Protein AF-A0A7S3LY58-F1 (afdb_monomer_lite)

Structure (mmCIF, N/CA/C/O backbone):
data_AF-A0A7S3LY58-F1
#
_entry.id   AF-A0A7S3LY58-F1
#
loop_
_atom_site.group_PDB
_atom_site.id
_atom_site.type_symbol
_atom_site.label_atom_id
_atom_site.label_alt_id
_atom_site.label_comp_id
_atom_site.label_asym_id
_atom_site.label_entity_id
_atom_site.label_seq_id
_atom_site.pdbx_PDB_ins_code
_atom_site.Cartn_x
_atom_site.Cartn_y
_atom_site.Cartn_z
_atom_site.occupancy
_atom_site.B_iso_or_equiv
_atom_site.auth_seq_id
_atom_site.auth_comp_id
_atom_site.auth_asym_id
_atom_site.auth_atom_id
_atom_site.pdbx_PDB_model_num
ATOM 1 N N . PRO A 1 1 ? 9.906 -32.099 -10.979 1.00 69.19 1 PRO A N 1
ATOM 2 C CA . PRO A 1 1 ? 10.488 -30.784 -10.601 1.00 69.19 1 PRO A CA 1
ATOM 3 C C . PRO A 1 1 ? 9.883 -30.275 -9.282 1.00 69.19 1 PRO A C 1
ATOM 5 O O . PRO A 1 1 ? 8.665 -30.295 -9.144 1.00 69.19 1 PRO A O 1
ATOM 8 N N . LYS A 1 2 ? 10.705 -29.855 -8.309 1.00 74.00 2 LYS A N 1
ATOM 9 C CA . LYS A 1 2 ? 10.199 -29.173 -7.105 1.00 74.00 2 LYS A CA 1
ATOM 10 C C . LYS A 1 2 ? 9.883 -27.724 -7.472 1.00 74.00 2 LYS A C 1
ATOM 12 O O . LYS A 1 2 ? 10.792 -26.976 -7.818 1.00 74.00 2 LYS A O 1
ATOM 17 N N . ILE A 1 3 ? 8.608 -27.350 -7.430 1.00 81.50 3 ILE A N 1
ATOM 18 C CA . ILE A 1 3 ? 8.184 -25.960 -7.617 1.00 81.50 3 ILE A CA 1
ATOM 19 C C . ILE A 1 3 ? 8.484 -25.214 -6.313 1.00 81.50 3 ILE A C 1
ATOM 21 O O . ILE A 1 3 ? 7.956 -25.577 -5.264 1.00 81.50 3 ILE A O 1
ATOM 25 N N . ASN A 1 4 ? 9.346 -24.197 -6.375 1.00 81.44 4 ASN A N 1
ATOM 26 C CA . ASN A 1 4 ? 9.591 -23.276 -5.269 1.00 81.44 4 ASN A CA 1
ATOM 27 C C . ASN A 1 4 ? 8.908 -21.941 -5.578 1.00 81.44 4 ASN A C 1
ATOM 29 O O . ASN A 1 4 ? 9.343 -21.210 -6.466 1.00 81.44 4 ASN A O 1
ATOM 33 N N . VAL A 1 5 ? 7.829 -21.654 -4.854 1.00 84.44 5 VAL A N 1
ATOM 34 C CA . VAL A 1 5 ? 7.039 -20.422 -4.998 1.00 84.44 5 VAL A CA 1
ATOM 35 C C . VAL A 1 5 ? 7.498 -19.305 -4.058 1.00 84.44 5 VAL A C 1
ATOM 37 O O . VAL A 1 5 ? 6.954 -18.207 -4.104 1.00 84.44 5 VAL A O 1
ATOM 40 N N . TRP A 1 6 ? 8.477 -19.569 -3.187 1.00 87.44 6 TRP A N 1
ATOM 41 C CA . TRP A 1 6 ? 8.836 -18.640 -2.124 1.00 87.44 6 TRP A CA 1
ATOM 42 C C . TRP A 1 6 ? 9.643 -17.455 -2.662 1.00 87.44 6 TRP A C 1
ATOM 44 O O . TRP A 1 6 ? 10.626 -17.618 -3.391 1.00 87.44 6 TRP A O 1
ATOM 54 N N . ARG A 1 7 ? 9.232 -16.247 -2.278 1.00 91.19 7 ARG A N 1
ATOM 55 C CA . ARG A 1 7 ? 9.921 -14.989 -2.572 1.00 91.19 7 ARG A CA 1
ATOM 56 C C . ARG A 1 7 ? 10.119 -14.237 -1.266 1.00 91.19 7 ARG A C 1
ATOM 58 O O . ARG A 1 7 ? 9.207 -14.163 -0.453 1.00 91.19 7 ARG A O 1
ATOM 65 N N . TYR A 1 8 ? 11.327 -13.723 -1.064 1.00 93.25 8 TYR A N 1
ATOM 66 C CA . TYR A 1 8 ? 11.678 -13.014 0.160 1.00 93.25 8 TYR A CA 1
ATOM 67 C C . TYR A 1 8 ? 11.043 -11.626 0.192 1.00 93.25 8 TYR A C 1
ATOM 69 O O . TYR A 1 8 ? 11.216 -10.842 -0.737 1.00 93.25 8 TYR A O 1
ATOM 77 N N . THR A 1 9 ? 10.343 -11.334 1.285 1.00 94.94 9 THR A N 1
ATOM 78 C CA . THR A 1 9 ? 9.672 -10.059 1.558 1.00 94.94 9 THR A CA 1
ATOM 79 C C . THR A 1 9 ? 9.851 -9.696 3.029 1.00 94.94 9 THR A C 1
ATOM 81 O O . THR A 1 9 ? 9.833 -10.583 3.882 1.00 94.94 9 THR A O 1
ATOM 84 N N . THR A 1 10 ? 9.975 -8.406 3.341 1.00 96.69 10 THR A N 1
ATOM 85 C CA . THR A 1 10 ? 10.171 -7.914 4.722 1.00 96.69 10 THR A CA 1
ATOM 86 C C . THR A 1 10 ? 9.115 -6.920 5.192 1.00 96.69 10 THR A C 1
ATOM 88 O O . THR A 1 10 ? 9.074 -6.605 6.377 1.00 96.69 10 THR A O 1
ATOM 91 N N . HIS A 1 11 ? 8.271 -6.411 4.292 1.00 96.25 11 HIS A N 1
ATOM 92 C CA . HIS A 1 11 ? 7.302 -5.360 4.594 1.00 96.25 11 HIS A CA 1
ATOM 93 C C . HIS A 1 11 ? 5.975 -5.635 3.892 1.00 96.25 11 HIS A C 1
ATOM 95 O O . HIS A 1 11 ? 5.963 -6.108 2.757 1.00 96.25 11 HIS A O 1
ATOM 101 N N . SER A 1 12 ? 4.865 -5.343 4.569 1.00 96.38 12 SER A N 1
ATOM 102 C CA . SER A 1 12 ? 3.509 -5.481 4.026 1.00 96.38 12 SER A CA 1
ATOM 103 C C . SER A 1 12 ? 2.900 -4.105 3.798 1.00 96.38 12 SER A C 1
ATOM 105 O O . SER A 1 12 ? 2.950 -3.244 4.674 1.00 96.38 12 SER A O 1
ATOM 107 N N . ILE A 1 13 ? 2.309 -3.910 2.622 1.00 96.75 13 ILE A N 1
ATOM 108 C CA . ILE A 1 13 ? 1.653 -2.667 2.205 1.00 96.75 13 ILE A CA 1
ATOM 109 C C . ILE A 1 13 ? 0.312 -2.987 1.545 1.00 96.75 13 ILE A C 1
ATOM 111 O O . ILE A 1 13 ? 0.077 -4.119 1.126 1.00 96.75 13 ILE A O 1
ATOM 115 N N . LEU A 1 14 ? -0.568 -1.992 1.443 1.00 97.44 14 LEU A N 1
ATOM 116 C CA . LEU A 1 14 ? -1.892 -2.171 0.852 1.00 97.44 14 LEU A CA 1
ATOM 117 C C . LEU A 1 14 ? -1.901 -1.676 -0.596 1.00 97.44 14 LEU A C 1
ATOM 119 O O . LEU A 1 14 ? -1.690 -0.491 -0.840 1.00 97.44 14 LEU A O 1
ATOM 123 N N . ALA A 1 15 ? -2.196 -2.551 -1.555 1.00 96.88 15 ALA A N 1
ATOM 124 C CA . ALA A 1 15 ? -2.527 -2.122 -2.911 1.00 96.88 15 ALA A CA 1
ATOM 125 C C . ALA A 1 15 ? -3.936 -1.504 -2.924 1.00 96.88 15 ALA A C 1
ATOM 127 O O . ALA A 1 15 ? -4.885 -2.119 -2.443 1.00 96.88 15 ALA A O 1
ATOM 128 N N . VAL A 1 16 ? -4.073 -0.286 -3.456 1.00 97.31 16 VAL A N 1
ATOM 129 C CA . VAL A 1 16 ? -5.347 0.467 -3.477 1.00 97.31 16 VAL A CA 1
ATOM 130 C C . VAL A 1 16 ? -5.809 0.850 -4.884 1.00 97.31 16 VAL A C 1
ATOM 132 O O . VAL A 1 16 ? -6.904 1.377 -5.053 1.00 97.31 16 VAL A O 1
ATOM 135 N N . GLY A 1 17 ? -4.990 0.601 -5.904 1.00 97.81 17 GLY A N 1
ATOM 136 C CA . GLY A 1 17 ? -5.331 0.902 -7.289 1.00 97.81 17 GLY A CA 1
ATOM 137 C C . GLY A 1 17 ? -4.200 0.568 -8.250 1.00 97.81 17 GLY A C 1
ATOM 138 O O . GLY A 1 17 ? -3.143 0.080 -7.850 1.00 97.81 17 GLY A O 1
ATOM 139 N N . TYR A 1 18 ? -4.416 0.845 -9.529 1.00 97.75 18 TYR A N 1
ATOM 140 C CA . TYR A 1 18 ? -3.429 0.671 -10.588 1.00 97.75 18 TYR A CA 1
ATOM 141 C C . TYR A 1 18 ? -3.674 1.676 -11.709 1.00 97.75 18 TYR A C 1
ATOM 143 O O . TYR A 1 18 ? -4.752 2.258 -11.816 1.00 97.75 18 TYR A O 1
ATOM 151 N N . GLY A 1 19 ? -2.667 1.872 -12.551 1.00 96.50 19 GLY A N 1
ATOM 152 C CA . GLY A 1 19 ? -2.769 2.730 -13.722 1.00 96.50 19 GLY A CA 1
ATOM 153 C C . GLY A 1 19 ? -1.638 2.488 -14.707 1.00 96.50 19 GLY A C 1
ATOM 154 O O . GLY A 1 19 ? -0.871 1.521 -14.579 1.00 96.50 19 GLY A O 1
ATOM 155 N N . GLU A 1 20 ? -1.582 3.360 -15.706 1.00 95.94 20 GLU A N 1
ATOM 156 C CA . GLU A 1 20 ? -0.566 3.395 -16.754 1.00 95.94 20 GLU A CA 1
ATOM 157 C C . GLU A 1 20 ? -0.210 4.861 -17.007 1.00 95.94 20 GLU A C 1
ATOM 159 O O . GLU A 1 20 ? -1.098 5.712 -17.075 1.00 95.94 20 GLU A O 1
ATOM 164 N N . GLU A 1 21 ? 1.082 5.170 -17.083 1.00 90.94 21 GLU A N 1
ATOM 165 C CA . GLU A 1 21 ? 1.534 6.500 -17.476 1.00 90.94 21 GLU A CA 1
ATOM 166 C C . GLU A 1 21 ? 1.432 6.655 -19.001 1.00 90.94 21 GLU A C 1
ATOM 168 O O . GLU A 1 21 ? 1.627 5.679 -19.732 1.00 90.94 21 GLU A O 1
ATOM 173 N N . PRO A 1 22 ? 1.220 7.883 -19.506 1.00 86.25 22 PRO A N 1
ATOM 174 C CA . PRO A 1 22 ? 1.274 8.162 -20.942 1.00 86.25 22 PRO A CA 1
ATOM 175 C C . PRO A 1 22 ? 2.659 7.897 -21.552 1.00 86.25 22 PRO A C 1
ATOM 177 O O . PRO A 1 22 ? 2.784 7.653 -22.751 1.00 86.25 22 PRO A O 1
ATOM 180 N N . THR A 1 23 ? 3.709 7.981 -20.732 1.00 86.31 23 THR A N 1
ATOM 181 C CA . THR A 1 23 ? 5.089 7.723 -21.141 1.00 86.31 23 THR A CA 1
ATOM 182 C C . THR A 1 23 ? 5.291 6.236 -21.421 1.00 86.31 23 THR A C 1
ATOM 184 O O . THR A 1 23 ? 4.839 5.380 -20.661 1.00 86.31 23 THR A O 1
ATOM 187 N N . LEU A 1 24 ? 6.024 5.930 -22.491 1.00 82.31 24 LEU A N 1
ATOM 188 C CA . LEU A 1 24 ? 6.363 4.563 -22.871 1.00 82.31 24 LEU A CA 1
ATOM 189 C C . LEU A 1 24 ? 7.709 4.145 -22.265 1.00 82.31 24 LEU A C 1
ATOM 191 O O . LEU A 1 24 ? 8.654 4.932 -22.181 1.00 82.31 24 LEU A O 1
ATOM 195 N N . HIS A 1 25 ? 7.815 2.879 -21.875 1.00 77.50 25 HIS A N 1
ATOM 196 C CA . HIS A 1 25 ? 9.093 2.220 -21.653 1.00 77.50 25 HIS A CA 1
ATOM 197 C C . HIS A 1 25 ? 9.923 2.216 -22.953 1.00 77.50 25 HIS A C 1
ATOM 199 O O . HIS A 1 25 ? 9.355 2.310 -24.042 1.00 77.50 25 HIS A O 1
ATOM 205 N N . PRO A 1 26 ? 11.254 2.013 -22.882 1.00 78.19 26 PRO A N 1
ATOM 206 C CA . PRO A 1 26 ? 12.118 1.955 -24.069 1.00 78.19 26 PRO A CA 1
ATOM 207 C C . PRO A 1 26 ? 11.674 0.964 -25.164 1.00 78.19 26 PRO A C 1
ATOM 209 O O . PRO A 1 26 ? 12.083 1.104 -26.309 1.00 78.19 26 PRO A O 1
ATOM 212 N N . GLY A 1 27 ? 10.837 -0.024 -24.825 1.00 79.81 27 GLY A N 1
ATOM 213 C CA . GLY A 1 27 ? 10.246 -0.988 -25.759 1.00 79.81 27 GLY A CA 1
ATOM 214 C C . GLY A 1 27 ? 8.913 -0.573 -26.396 1.00 79.81 27 GLY A C 1
ATOM 215 O O . GLY A 1 27 ? 8.299 -1.405 -27.047 1.00 79.81 27 GLY A O 1
ATOM 216 N N . GLY A 1 28 ? 8.442 0.663 -26.197 1.00 84.06 28 GLY A N 1
ATOM 217 C CA . GLY A 1 28 ? 7.189 1.165 -26.782 1.00 84.06 28 GLY A CA 1
ATOM 218 C C . GLY A 1 28 ? 5.913 0.813 -26.006 1.00 84.06 28 GLY A C 1
ATOM 219 O O . GLY A 1 28 ? 4.824 1.160 -26.446 1.00 84.06 28 GLY A O 1
ATOM 220 N N . GLU A 1 29 ? 6.035 0.165 -24.847 1.00 84.56 29 GLU A N 1
ATOM 221 C CA . GLU A 1 29 ? 4.900 -0.231 -24.002 1.00 84.56 29 GLU A CA 1
ATOM 222 C C . GLU A 1 29 ? 4.600 0.814 -22.914 1.00 84.56 29 GLU A C 1
ATOM 224 O O . GLU A 1 29 ? 5.549 1.372 -22.355 1.00 84.56 29 GLU A O 1
ATOM 229 N N . PRO A 1 30 ? 3.328 1.055 -22.540 1.00 88.88 30 PRO A N 1
ATOM 230 C CA . PRO A 1 30 ? 2.976 1.965 -21.449 1.00 88.88 30 PRO A CA 1
ATOM 231 C C . PRO A 1 30 ? 3.644 1.592 -20.122 1.00 88.88 30 PRO A C 1
ATOM 233 O O . PRO A 1 30 ? 3.750 0.412 -19.767 1.00 88.88 30 PRO A O 1
ATOM 236 N N . VAL A 1 31 ? 4.069 2.595 -19.350 1.00 92.00 31 VAL A N 1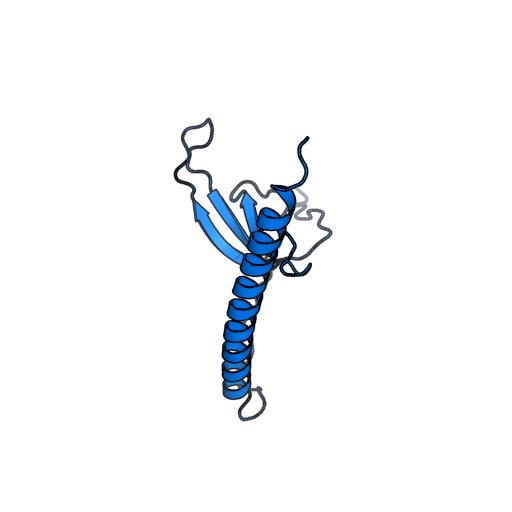
ATOM 237 C CA . VAL A 1 31 ? 4.628 2.366 -18.010 1.00 92.00 31 VAL A CA 1
ATOM 238 C C . VAL A 1 31 ? 3.496 2.072 -17.028 1.00 92.00 31 VAL A C 1
ATOM 240 O O . VAL A 1 31 ? 2.762 2.962 -16.606 1.00 92.00 31 VAL A O 1
ATOM 243 N N . LYS A 1 32 ? 3.354 0.804 -16.641 1.00 95.62 32 LYS A N 1
ATOM 244 C CA . LYS A 1 32 ? 2.296 0.326 -15.742 1.00 95.62 32 LYS A CA 1
ATOM 245 C C . LYS A 1 32 ? 2.704 0.448 -14.276 1.00 95.62 32 LYS A C 1
ATOM 247 O O . LYS A 1 32 ? 3.830 0.101 -13.911 1.00 95.62 32 LYS A O 1
ATOM 252 N N . TYR A 1 33 ? 1.766 0.843 -13.415 1.00 96.94 33 TYR A N 1
ATOM 253 C CA . TYR A 1 33 ? 2.005 0.938 -11.973 1.00 96.94 33 TYR A CA 1
ATOM 254 C C . TYR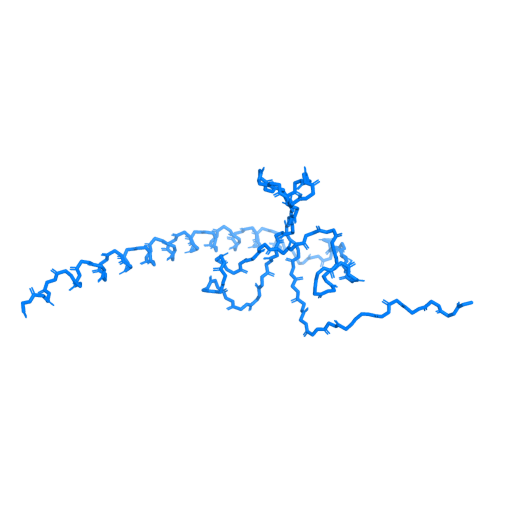 A 1 33 ? 0.848 0.410 -11.115 1.00 96.94 33 TYR A C 1
ATOM 256 O O . TYR A 1 33 ? -0.311 0.390 -11.539 1.00 96.94 33 TYR A O 1
ATOM 264 N N . TRP A 1 34 ? 1.191 -0.003 -9.895 1.00 98.00 34 TRP A N 1
ATOM 265 C CA . TRP A 1 34 ? 0.304 -0.151 -8.741 1.00 98.00 34 TRP A CA 1
ATOM 266 C C . TRP A 1 34 ? 0.331 1.133 -7.916 1.00 98.00 34 TRP A C 1
ATOM 268 O O . TRP A 1 34 ? 1.382 1.760 -7.799 1.00 98.00 34 TRP A O 1
ATOM 278 N N . ILE A 1 35 ? -0.795 1.499 -7.310 1.00 98.25 35 ILE A N 1
ATOM 279 C CA . ILE A 1 35 ? -0.864 2.509 -6.251 1.00 98.25 35 ILE A CA 1
ATOM 280 C C . ILE A 1 35 ? -0.872 1.757 -4.926 1.00 98.25 35 ILE A C 1
ATOM 282 O O . ILE A 1 35 ? -1.773 0.951 -4.672 1.00 98.25 35 ILE A O 1
ATOM 286 N N . VAL A 1 36 ? 0.126 2.015 -4.087 1.00 97.94 36 VAL A N 1
ATOM 287 C CA . VAL A 1 36 ? 0.267 1.377 -2.777 1.00 97.94 36 VAL A CA 1
ATOM 288 C C . VAL A 1 36 ? 0.140 2.407 -1.664 1.00 97.94 36 VAL A C 1
ATOM 290 O O . VAL A 1 36 ? 0.691 3.502 -1.753 1.00 97.94 36 VAL A O 1
ATOM 293 N N . ARG A 1 37 ? -0.586 2.050 -0.605 1.00 97.69 37 ARG A N 1
ATOM 294 C CA . ARG A 1 37 ? -0.678 2.797 0.649 1.00 97.69 37 ARG A CA 1
ATOM 295 C C . ARG A 1 37 ? 0.286 2.192 1.661 1.00 97.69 37 ARG A C 1
ATOM 297 O O . ARG A 1 37 ? 0.212 0.995 1.949 1.00 97.69 37 ARG A O 1
ATOM 304 N N . ASN A 1 38 ? 1.150 3.026 2.225 1.00 97.38 38 ASN A N 1
ATOM 305 C CA . ASN A 1 38 ? 2.089 2.639 3.270 1.00 97.38 38 ASN A CA 1
ATOM 306 C C . ASN A 1 38 ? 1.573 3.046 4.666 1.00 97.38 38 ASN A C 1
ATOM 308 O O . ASN A 1 38 ? 0.569 3.747 4.806 1.00 97.38 38 ASN A O 1
ATOM 312 N N . SER A 1 39 ? 2.263 2.591 5.711 1.00 96.56 39 SER A N 1
ATOM 313 C CA . SER A 1 39 ? 1.911 2.804 7.121 1.00 96.56 39 SER A CA 1
ATOM 314 C C . SER A 1 39 ? 2.928 3.665 7.882 1.00 96.56 39 SER A C 1
ATOM 316 O O . SER A 1 39 ? 2.975 3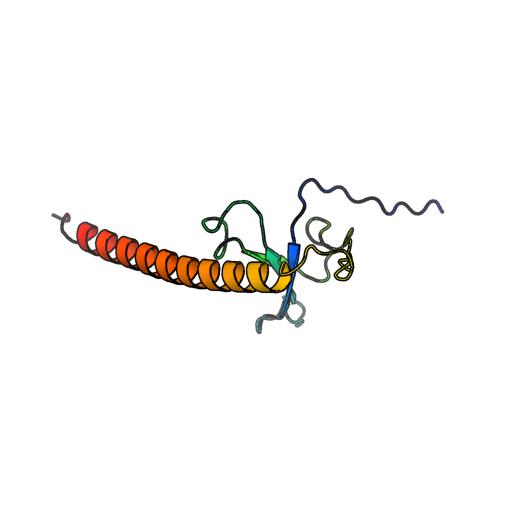.621 9.108 1.00 96.56 39 SER A O 1
ATOM 318 N N . TRP A 1 40 ? 3.755 4.444 7.178 1.00 96.56 40 TRP A N 1
ATOM 319 C CA . TRP A 1 40 ? 4.801 5.303 7.764 1.00 96.56 40 TRP A CA 1
ATOM 320 C C . TRP A 1 40 ? 4.381 6.771 7.933 1.00 96.56 40 TRP A C 1
ATOM 322 O O . TRP A 1 40 ? 5.221 7.653 8.082 1.00 96.56 40 TRP A O 1
ATOM 332 N N . GLY A 1 41 ? 3.075 7.037 7.922 1.00 92.19 41 GLY A N 1
ATOM 333 C CA . GLY A 1 41 ? 2.527 8.388 8.012 1.00 92.19 41 GLY A CA 1
ATOM 334 C C . GLY A 1 41 ? 2.446 9.103 6.661 1.00 92.19 41 GLY A C 1
ATOM 335 O O . GLY A 1 41 ? 2.930 8.618 5.641 1.00 92.19 41 GLY A O 1
ATOM 336 N N . GLN A 1 42 ? 1.779 10.258 6.664 1.00 89.94 42 GLN A N 1
ATOM 337 C CA . GLN A 1 42 ? 1.469 11.020 5.447 1.00 89.94 42 GLN A CA 1
ATOM 338 C C . GLN A 1 42 ? 2.685 11.767 4.880 1.00 89.94 42 GLN A C 1
ATOM 340 O O . GLN A 1 42 ? 2.727 12.052 3.689 1.00 89.94 42 GLN A O 1
ATOM 345 N N . GLU A 1 43 ? 3.686 12.047 5.716 1.00 91.44 43 GLU A N 1
ATOM 346 C CA . GLU A 1 43 ? 4.926 12.725 5.309 1.00 91.44 43 GLU A CA 1
ATOM 347 C C . GLU A 1 43 ? 5.820 11.855 4.413 1.00 91.44 43 GLU A C 1
ATOM 349 O O . GLU A 1 43 ? 6.741 12.353 3.766 1.00 91.44 43 GLU A O 1
ATOM 354 N N . TRP A 1 44 ? 5.575 10.543 4.374 1.00 94.75 44 TRP A N 1
ATOM 355 C CA . TRP A 1 44 ? 6.309 9.631 3.513 1.00 94.75 44 TRP A CA 1
ATOM 356 C C . TRP A 1 44 ? 5.678 9.554 2.119 1.00 94.75 44 TRP A C 1
ATOM 358 O O . TRP A 1 44 ? 4.469 9.365 1.982 1.00 94.75 44 TRP A O 1
ATOM 368 N N . GLY A 1 45 ? 6.513 9.627 1.081 1.00 94.88 45 GLY A N 1
ATOM 369 C CA . GLY A 1 45 ? 6.071 9.506 -0.307 1.00 94.88 45 GLY A CA 1
ATOM 370 C C . GLY A 1 45 ? 5.089 10.609 -0.701 1.00 94.88 45 GLY A C 1
ATOM 371 O O . GLY A 1 45 ? 5.276 11.781 -0.378 1.00 94.88 45 GLY A O 1
ATOM 372 N N . GLU A 1 46 ? 4.032 10.227 -1.408 1.00 94.44 46 GLU A N 1
ATOM 373 C CA . GLU A 1 46 ? 2.952 11.120 -1.813 1.00 94.44 46 GLU A CA 1
ATOM 374 C C . GLU A 1 46 ? 1.773 10.946 -0.852 1.00 94.44 46 GLU A C 1
ATOM 376 O O . GLU A 1 46 ? 0.913 10.092 -1.055 1.00 94.44 46 GLU A O 1
ATOM 381 N N . GLN A 1 47 ? 1.750 11.724 0.236 1.00 93.38 47 GLN A N 1
ATOM 382 C CA . GLN A 1 47 ? 0.692 11.662 1.261 1.00 93.38 47 GLN A CA 1
ATOM 383 C C . GLN A 1 47 ? 0.517 10.260 1.886 1.00 93.38 47 GLN A C 1
ATOM 385 O O . GLN A 1 47 ? -0.597 9.835 2.201 1.00 93.38 47 GLN A O 1
ATOM 390 N N . GLY A 1 48 ? 1.612 9.512 2.060 1.00 96.12 48 GLY A N 1
ATOM 391 C CA . GLY A 1 48 ? 1.609 8.132 2.560 1.00 96.12 48 GLY A CA 1
ATOM 392 C C . GLY A 1 48 ? 1.459 7.059 1.476 1.00 96.12 48 GLY A C 1
ATOM 393 O O . GLY A 1 48 ? 1.374 5.871 1.804 1.00 96.12 48 GLY A O 1
ATOM 394 N N . TYR A 1 49 ? 1.433 7.446 0.199 1.00 97.75 49 TYR A N 1
ATOM 395 C CA . TYR A 1 49 ? 1.306 6.544 -0.945 1.00 97.75 49 TYR A CA 1
ATOM 396 C C . TYR A 1 49 ? 2.564 6.540 -1.816 1.00 97.75 49 TYR A C 1
ATOM 398 O O . TYR A 1 49 ? 3.412 7.430 -1.741 1.00 97.75 49 TYR A O 1
ATOM 406 N N . ALA A 1 50 ? 2.673 5.522 -2.666 1.00 97.31 50 ALA A N 1
ATOM 407 C CA . ALA A 1 50 ? 3.670 5.452 -3.726 1.00 97.31 50 ALA A CA 1
ATOM 408 C C . ALA A 1 50 ? 3.111 4.732 -4.960 1.00 97.31 50 ALA A C 1
ATOM 410 O O . ALA A 1 50 ? 2.157 3.951 -4.870 1.00 97.31 50 ALA A O 1
ATOM 411 N N . LYS A 1 51 ? 3.744 4.964 -6.113 1.00 96.94 51 LYS A N 1
ATOM 412 C CA . LYS A 1 51 ? 3.567 4.144 -7.314 1.00 96.94 51 LYS A CA 1
ATOM 413 C C . LYS A 1 51 ? 4.674 3.092 -7.382 1.00 96.94 51 LYS A C 1
ATOM 415 O O . LYS A 1 51 ? 5.845 3.428 -7.243 1.00 96.94 51 LYS A O 1
ATOM 420 N N . MET A 1 52 ? 4.307 1.834 -7.615 1.00 96.12 52 MET A N 1
ATOM 421 C CA . MET A 1 52 ? 5.239 0.707 -7.766 1.00 96.12 52 MET A CA 1
ATOM 422 C C . MET A 1 52 ? 5.108 0.101 -9.160 1.00 96.12 52 MET A C 1
ATOM 424 O O . MET A 1 52 ? 3.995 -0.004 -9.676 1.00 96.12 52 MET A O 1
ATOM 428 N N . ARG A 1 53 ? 6.219 -0.315 -9.777 1.00 94.88 53 ARG A N 1
ATOM 429 C CA . ARG A 1 53 ? 6.205 -0.872 -11.136 1.00 94.88 53 ARG A CA 1
ATOM 430 C C . ARG A 1 53 ? 5.374 -2.158 -11.188 1.00 94.88 53 ARG A C 1
ATOM 432 O O . ARG A 1 53 ? 5.577 -3.067 -10.388 1.00 94.88 53 ARG A O 1
ATOM 439 N N . ARG A 1 54 ? 4.450 -2.2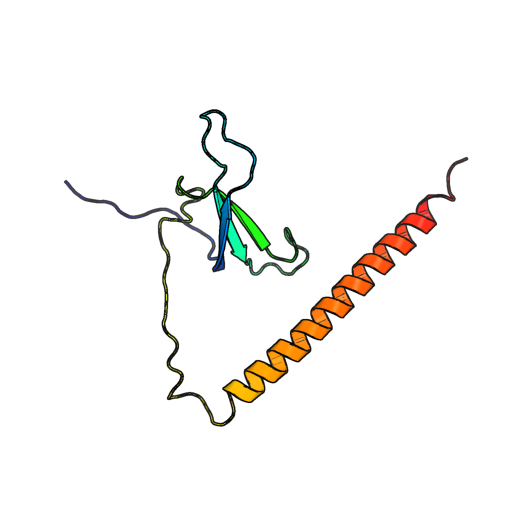30 -12.148 1.00 95.44 54 ARG A N 1
ATOM 440 C CA . ARG A 1 54 ? 3.497 -3.339 -12.313 1.00 95.44 54 ARG A CA 1
ATOM 441 C C . ARG A 1 54 ? 3.855 -4.219 -13.509 1.00 95.44 54 ARG A C 1
ATOM 443 O O . ARG A 1 54 ? 4.227 -3.705 -14.560 1.00 95.44 54 ARG A O 1
ATOM 450 N N . GLY A 1 55 ? 3.700 -5.533 -13.358 1.00 94.19 55 GLY A N 1
ATOM 451 C CA . GLY A 1 55 ? 3.954 -6.555 -14.378 1.00 94.19 55 GLY A CA 1
ATOM 452 C C . GLY A 1 55 ? 5.381 -7.110 -14.393 1.00 94.19 55 GLY A C 1
ATOM 453 O O . GLY A 1 55 ? 5.724 -7.880 -15.285 1.00 94.19 55 GLY A O 1
ATOM 454 N N . PHE A 1 56 ? 6.215 -6.718 -13.428 1.00 93.38 56 PHE A N 1
ATOM 455 C CA . PHE A 1 56 ? 7.621 -7.130 -13.329 1.00 93.38 56 PHE A CA 1
ATOM 456 C C . PHE A 1 56 ? 7.933 -7.851 -12.010 1.00 93.38 56 PHE A C 1
ATOM 458 O O . PHE A 1 56 ? 9.084 -8.221 -11.786 1.00 93.38 56 PHE A O 1
ATOM 465 N N . ASN A 1 57 ? 6.931 -8.051 -11.143 1.00 93.94 57 ASN A N 1
ATOM 466 C CA . ASN A 1 57 ? 7.090 -8.547 -9.776 1.00 93.94 57 ASN A CA 1
ATOM 467 C C . ASN A 1 57 ? 8.189 -7.805 -8.992 1.00 93.94 57 ASN A C 1
ATOM 469 O O . ASN A 1 57 ? 9.004 -8.408 -8.286 1.00 93.94 57 ASN A O 1
ATOM 473 N N . ASP A 1 58 ? 8.231 -6.484 -9.167 1.00 93.50 58 ASP A N 1
ATOM 474 C CA . ASP A 1 58 ? 9.260 -5.640 -8.575 1.00 93.50 58 ASP A CA 1
ATOM 475 C C . ASP A 1 58 ? 9.173 -5.698 -7.043 1.00 93.50 58 ASP A C 1
ATOM 477 O O . ASP A 1 58 ? 8.078 -5.708 -6.477 1.00 93.50 58 ASP A O 1
ATOM 481 N N . ALA A 1 59 ? 10.318 -5.821 -6.369 1.00 94.19 59 ALA A N 1
ATOM 482 C CA . ALA A 1 59 ? 10.405 -6.069 -4.923 1.00 94.19 59 ALA A CA 1
ATOM 483 C C . ALA A 1 59 ? 9.520 -7.230 -4.394 1.00 94.19 59 ALA A C 1
ATOM 485 O O . ALA A 1 59 ? 9.097 -7.208 -3.239 1.00 94.19 59 ALA A O 1
ATOM 486 N N . ALA A 1 60 ? 9.230 -8.238 -5.228 1.00 95.44 60 ALA A N 1
ATOM 487 C CA . ALA A 1 60 ? 8.319 -9.346 -4.921 1.00 95.44 60 ALA A CA 1
ATOM 488 C C . ALA A 1 60 ? 6.861 -8.929 -4.613 1.00 95.44 60 ALA A C 1
ATOM 490 O O . ALA A 1 60 ? 6.089 -9.731 -4.085 1.00 95.44 60 ALA A O 1
ATOM 491 N N . LEU A 1 61 ? 6.454 -7.713 -4.999 1.00 95.38 61 LEU A N 1
ATOM 492 C CA . LEU A 1 61 ? 5.121 -7.154 -4.739 1.00 95.38 61 LEU A CA 1
ATOM 493 C C . LEU A 1 61 ? 3.974 -8.012 -5.300 1.00 95.38 61 LEU A C 1
ATOM 495 O O . LEU A 1 61 ? 2.887 -8.047 -4.734 1.00 95.38 61 LEU A O 1
ATOM 499 N N . GLU A 1 62 ? 4.214 -8.723 -6.400 1.00 96.56 62 GLU A N 1
ATOM 500 C CA . GLU A 1 62 ? 3.216 -9.542 -7.100 1.00 96.56 62 GLU A CA 1
ATOM 501 C C . GLU A 1 62 ? 3.324 -11.028 -6.713 1.00 96.56 62 GLU A C 1
ATOM 503 O O . GLU A 1 62 ? 2.732 -11.891 -7.358 1.00 96.56 62 GLU A O 1
ATOM 508 N N . SER A 1 63 ? 4.094 -11.345 -5.664 1.00 94.38 63 SER A N 1
ATOM 509 C CA . SER A 1 63 ? 4.343 -12.726 -5.228 1.00 94.38 63 SER A CA 1
ATOM 510 C C . SER A 1 63 ? 3.318 -13.226 -4.212 1.00 94.38 63 SER A C 1
ATOM 512 O O . SER A 1 63 ? 3.022 -14.419 -4.180 1.00 94.38 63 SER A O 1
ATOM 514 N N . THR A 1 64 ? 2.772 -12.331 -3.384 1.00 91.56 64 THR A N 1
ATOM 515 C CA . THR A 1 64 ? 1.788 -12.660 -2.344 1.00 91.56 64 THR A CA 1
ATOM 516 C C . THR A 1 64 ? 0.780 -11.526 -2.191 1.00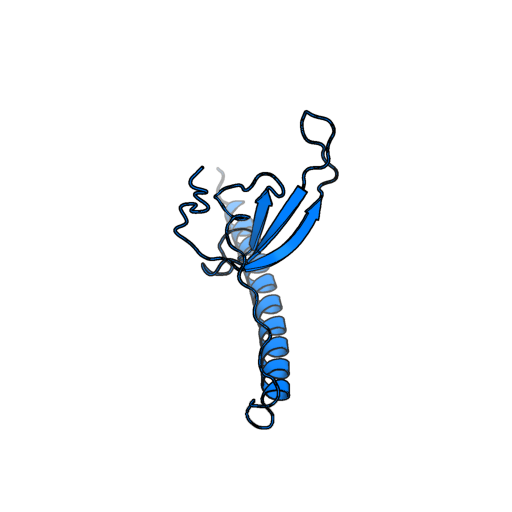 91.56 64 THR A C 1
ATOM 518 O O . THR A 1 64 ? 1.138 -10.439 -1.747 1.00 91.56 64 THR A O 1
ATOM 521 N N . ALA A 1 65 ? -0.485 -11.790 -2.514 1.00 92.88 65 ALA A N 1
ATOM 522 C CA . ALA A 1 65 ? -1.575 -10.826 -2.385 1.00 92.88 65 ALA A CA 1
ATOM 523 C C . ALA A 1 65 ? -2.760 -11.478 -1.653 1.00 92.88 65 ALA A C 1
ATOM 525 O O . ALA A 1 65 ? -3.649 -12.035 -2.302 1.00 92.88 65 ALA A O 1
ATOM 526 N N . PRO A 1 66 ? -2.763 -11.487 -0.307 1.00 94.31 66 PRO A N 1
ATOM 527 C CA . PRO A 1 66 ? -3.923 -11.955 0.434 1.00 94.31 66 PRO A CA 1
ATOM 528 C C . PRO A 1 66 ? -5.088 -10.985 0.227 1.00 94.31 66 PRO A C 1
ATOM 530 O O . PRO A 1 66 ? -4.914 -9.766 0.240 1.00 94.31 66 PRO A O 1
ATOM 533 N N . TRP A 1 67 ? -6.285 -11.536 0.074 1.00 94.38 67 TRP A N 1
ATOM 534 C CA . TRP A 1 67 ? -7.533 -10.787 0.074 1.00 94.38 67 TRP A CA 1
ATOM 535 C C . TRP A 1 67 ? -8.480 -11.426 1.084 1.00 94.38 67 TRP A C 1
ATOM 537 O O . TRP A 1 67 ? -8.376 -12.617 1.384 1.00 94.38 67 TRP A O 1
ATOM 547 N N . VAL A 1 68 ? -9.366 -10.613 1.646 1.00 94.81 68 VAL A N 1
ATOM 548 C CA . VAL A 1 68 ? -10.334 -11.043 2.653 1.00 94.81 68 VAL A CA 1
ATOM 549 C C . VAL A 1 68 ? -11.670 -10.377 2.372 1.00 94.81 68 VAL A C 1
ATOM 551 O O . VAL A 1 68 ? -11.712 -9.208 1.991 1.00 94.81 68 VAL A O 1
ATOM 554 N N . GLU A 1 69 ? -12.753 -11.118 2.576 1.00 95.31 69 GLU A N 1
ATOM 555 C CA . GLU A 1 69 ? -14.102 -10.566 2.621 1.00 95.31 69 GLU A CA 1
ATOM 556 C C . GLU A 1 69 ? -14.483 -10.361 4.094 1.00 95.31 69 GLU A C 1
ATOM 558 O O . GLU A 1 69 ? -14.453 -11.322 4.869 1.00 95.31 69 GLU A O 1
ATOM 563 N N . PRO A 1 70 ? -14.753 -9.120 4.533 1.00 92.50 70 PRO A N 1
ATOM 564 C CA . PRO A 1 70 ? -15.130 -8.871 5.916 1.00 92.50 70 PRO A CA 1
ATOM 565 C C . PRO A 1 70 ? -16.545 -9.397 6.196 1.00 92.50 70 PRO A C 1
ATOM 567 O O . PRO A 1 70 ? -17.473 -9.125 5.441 1.00 92.50 70 PRO A O 1
ATOM 570 N N . ASP A 1 71 ? -16.718 -10.089 7.323 1.00 93.81 71 ASP A N 1
ATOM 571 C CA . ASP A 1 71 ? -18.037 -10.469 7.842 1.00 93.81 71 ASP A CA 1
ATOM 572 C C . ASP A 1 71 ? -18.742 -9.222 8.396 1.00 93.81 71 ASP A C 1
ATOM 574 O O . ASP A 1 71 ? -18.377 -8.696 9.453 1.00 93.81 71 ASP A O 1
ATOM 578 N N . LEU A 1 72 ? -19.726 -8.725 7.643 1.00 93.00 72 LEU A N 1
ATOM 579 C CA . LEU A 1 72 ? -20.503 -7.545 8.019 1.00 93.00 72 LEU A CA 1
ATOM 580 C C . LEU A 1 72 ? -21.714 -7.884 8.901 1.00 93.00 72 LEU A C 1
ATOM 582 O O . LEU A 1 72 ? -22.231 -6.996 9.581 1.00 93.00 72 LEU A O 1
ATOM 586 N N . ASP A 1 73 ? -22.140 -9.147 8.935 1.00 93.62 73 ASP A N 1
ATOM 587 C CA . ASP A 1 73 ? -23.353 -9.585 9.635 1.00 93.62 73 ASP A CA 1
ATOM 588 C C . ASP A 1 73 ? -23.133 -9.682 11.146 1.00 93.62 73 ASP A C 1
ATOM 590 O O . ASP A 1 73 ? -24.054 -9.488 11.941 1.00 93.62 73 ASP A O 1
ATOM 594 N N . ARG A 1 74 ? -21.894 -9.957 11.564 1.00 95.06 74 ARG A N 1
ATOM 595 C CA . ARG A 1 74 ? -21.508 -10.055 12.982 1.00 95.06 74 ARG A CA 1
ATOM 596 C C . ARG A 1 74 ? -21.004 -8.743 13.578 1.00 95.06 74 ARG A C 1
ATOM 598 O O . ARG A 1 74 ? -20.424 -8.740 14.666 1.00 95.06 74 ARG A O 1
ATOM 605 N N . LEU A 1 75 ? -21.202 -7.622 12.887 1.00 95.38 75 LEU A N 1
ATOM 606 C CA . LEU A 1 75 ? -20.786 -6.318 13.387 1.00 95.38 75 LEU A CA 1
ATOM 607 C C . LEU A 1 75 ? -21.700 -5.830 14.526 1.00 95.38 75 LEU A C 1
ATOM 609 O O . LEU A 1 75 ? -22.914 -6.040 14.488 1.00 95.38 75 LEU A O 1
ATOM 613 N N . PRO A 1 76 ? -21.155 -5.118 15.532 1.00 95.69 76 PRO A N 1
ATOM 614 C CA . PRO A 1 76 ? -21.972 -4.474 16.554 1.00 95.69 76 PRO A CA 1
ATOM 615 C C . PRO A 1 76 ? -22.991 -3.506 15.943 1.00 95.69 76 PRO A C 1
ATOM 617 O O . PRO A 1 76 ? -22.706 -2.826 14.952 1.00 95.69 76 PRO A O 1
ATOM 620 N N . GLN A 1 77 ? -24.152 -3.356 16.583 1.00 95.69 77 GLN A N 1
ATOM 621 C CA . GLN A 1 77 ? -25.183 -2.433 16.111 1.00 95.69 77 GLN A CA 1
ATOM 622 C C . GLN A 1 77 ? -24.630 -1.003 15.933 1.00 95.69 77 GLN A C 1
ATOM 624 O O . GLN A 1 77 ? -23.850 -0.489 16.748 1.00 95.69 77 GLN A O 1
ATOM 629 N N . GLY A 1 78 ? -24.996 -0.370 14.815 1.00 95.12 78 GLY A N 1
ATOM 630 C CA . GLY A 1 78 ? -24.551 0.978 14.444 1.00 95.12 78 GLY A CA 1
ATOM 631 C C . GLY A 1 78 ? -23.073 1.092 14.048 1.00 95.12 78 GLY A C 1
ATOM 632 O O . GLY A 1 78 ? -22.585 2.205 13.869 1.00 95.12 78 GLY A O 1
ATOM 633 N N . PHE A 1 79 ? -22.330 -0.017 13.915 1.00 95.31 79 PHE A N 1
ATOM 634 C CA . PHE A 1 79 ? -20.910 0.028 13.548 1.00 95.31 79 PHE A CA 1
ATOM 635 C C . PHE A 1 79 ? -20.671 0.754 12.219 1.00 95.31 79 PHE A C 1
ATOM 637 O O . PHE A 1 79 ? -19.815 1.631 12.154 1.00 95.31 79 PHE A O 1
ATOM 644 N N . LEU A 1 80 ? -21.445 0.431 11.178 1.00 93.62 80 LEU A N 1
ATOM 645 C CA . LEU A 1 80 ? -21.266 1.018 9.845 1.00 93.62 80 LEU A CA 1
ATOM 646 C C . LEU A 1 80 ? -21.537 2.528 9.821 1.00 93.62 80 LEU A C 1
ATOM 648 O O . LEU A 1 80 ? -20.859 3.263 9.106 1.00 93.62 80 LEU A O 1
ATOM 652 N N . GLU A 1 81 ? -22.490 3.000 10.623 1.00 95.81 81 GLU A N 1
ATOM 653 C CA . GLU A 1 81 ? -22.789 4.426 10.754 1.00 95.81 81 GLU A CA 1
ATOM 654 C C . GLU A 1 81 ? -21.636 5.170 11.436 1.00 95.81 81 GLU A C 1
ATOM 656 O O . GLU A 1 81 ? -21.142 6.160 10.898 1.00 95.81 81 GLU A O 1
ATOM 661 N N . ARG A 1 82 ? -21.124 4.631 12.552 1.00 95.75 82 ARG A N 1
ATOM 662 C CA . ARG A 1 82 ? -19.947 5.191 13.236 1.00 95.75 82 ARG A CA 1
ATOM 663 C C . ARG A 1 82 ? -18.709 5.186 12.343 1.00 95.75 82 ARG A C 1
ATOM 665 O O . ARG A 1 82 ? -17.963 6.158 12.325 1.00 95.75 82 ARG A O 1
ATOM 672 N N . ALA A 1 83 ? -18.492 4.112 11.585 1.00 93.88 83 ALA A N 1
ATOM 673 C CA . ALA A 1 83 ? -17.377 4.017 10.647 1.00 93.88 83 ALA A CA 1
ATOM 674 C C . ALA A 1 83 ? -17.476 5.075 9.536 1.00 93.88 83 ALA A C 1
ATOM 676 O O . ALA A 1 83 ? -16.464 5.671 9.162 1.00 93.88 83 ALA A O 1
ATOM 677 N N . ARG A 1 84 ? -18.690 5.345 9.037 1.00 94.50 84 ARG A N 1
ATOM 678 C CA . ARG A 1 84 ? -18.940 6.407 8.056 1.00 94.50 84 ARG A CA 1
ATOM 679 C C . ARG A 1 84 ? -18.650 7.789 8.639 1.00 94.50 84 ARG A C 1
ATOM 681 O O . ARG A 1 84 ? -17.856 8.514 8.048 1.00 94.50 84 ARG A O 1
ATOM 688 N N . GLN A 1 85 ? -19.223 8.106 9.801 1.00 96.31 85 GLN A N 1
ATOM 689 C CA . GLN A 1 85 ? -18.991 9.377 10.501 1.00 96.31 85 GLN A CA 1
ATOM 690 C C . GLN A 1 85 ? -17.496 9.604 10.741 1.00 96.31 85 GLN A C 1
ATOM 692 O O . GLN A 1 85 ? -16.951 10.630 10.344 1.00 96.31 85 GLN A O 1
ATOM 697 N N . TYR A 1 86 ? -16.799 8.594 11.270 1.00 93.56 86 TYR A N 1
ATOM 698 C CA . TYR A 1 86 ? -15.353 8.649 11.464 1.00 93.56 86 TYR A CA 1
ATOM 699 C C . TYR A 1 86 ? -14.602 8.904 10.148 1.00 93.56 86 TYR A C 1
ATOM 701 O O . TYR A 1 86 ? -13.704 9.739 10.092 1.00 93.56 86 TYR A O 1
ATOM 709 N N . SER A 1 87 ? -14.963 8.218 9.059 1.00 90.56 87 SER A N 1
ATOM 710 C CA . SER A 1 87 ? -14.318 8.418 7.756 1.00 90.56 87 SER A CA 1
ATOM 711 C C . SER A 1 87 ? -14.487 9.848 7.228 1.00 90.56 87 SER A C 1
ATOM 713 O O . SER A 1 87 ? -13.532 10.412 6.684 1.00 90.56 87 SER A O 1
ATOM 715 N N . GLU A 1 88 ? -15.675 10.432 7.389 1.00 93.12 88 GLU A N 1
ATOM 716 C CA . GLU A 1 88 ? -15.990 11.811 7.001 1.00 93.12 88 GLU A CA 1
ATOM 717 C C . GLU A 1 88 ? -15.217 12.825 7.855 1.00 93.12 88 GLU A C 1
ATOM 719 O O . GLU A 1 88 ? -14.539 13.697 7.308 1.00 93.12 88 GLU A O 1
ATOM 724 N N . GLU A 1 89 ? -15.217 12.661 9.180 1.00 92.06 89 GLU A N 1
ATOM 725 C CA . GLU A 1 89 ? -14.439 13.491 10.108 1.00 92.06 89 GLU A CA 1
ATOM 726 C C . GLU A 1 89 ? -12.946 13.472 9.764 1.00 92.06 89 GLU A C 1
ATOM 728 O O . GLU A 1 89 ? -12.303 14.519 9.656 1.00 92.06 89 GLU A O 1
ATOM 733 N N . GLN A 1 90 ? -12.391 12.285 9.510 1.00 84.62 90 GLN A N 1
ATOM 734 C CA . GLN A 1 90 ? -10.994 12.146 9.113 1.00 84.62 90 GLN A CA 1
ATOM 735 C C . GLN A 1 90 ? -10.713 12.760 7.733 1.00 84.62 90 GLN A C 1
ATOM 737 O O . GLN A 1 90 ? -9.607 13.240 7.495 1.00 84.62 90 GLN A O 1
ATOM 742 N N . ALA A 1 91 ? -11.677 12.762 6.806 1.00 85.06 91 ALA A N 1
ATOM 743 C CA . ALA A 1 91 ? -11.517 13.430 5.513 1.00 85.06 91 ALA A CA 1
ATOM 744 C C . ALA A 1 91 ? -11.443 14.954 5.668 1.00 85.06 91 ALA A C 1
ATOM 746 O O . ALA A 1 91 ? -10.598 15.587 5.034 1.00 85.06 91 ALA A O 1
ATOM 747 N N . VAL A 1 92 ? -12.264 15.524 6.554 1.00 86.06 92 VAL A N 1
ATOM 748 C CA . VAL A 1 92 ? -12.220 16.951 6.899 1.00 86.06 92 VAL A CA 1
ATOM 749 C C . VAL A 1 92 ? -10.887 17.315 7.553 1.00 86.06 92 VAL A C 1
ATOM 751 O O . VAL A 1 92 ? -10.275 18.311 7.170 1.00 86.06 92 VAL A O 1
ATOM 754 N N . LEU A 1 93 ? -10.407 16.506 8.503 1.00 82.19 93 LEU A N 1
ATOM 755 C CA . LEU A 1 93 ? -9.108 16.727 9.148 1.00 82.19 93 LEU A CA 1
ATOM 756 C C . LEU A 1 93 ? -7.958 16.686 8.134 1.00 82.19 93 LEU A C 1
ATOM 758 O O . LEU A 1 93 ? -7.160 17.615 8.090 1.00 82.19 93 LEU A O 1
ATOM 762 N N . ARG A 1 94 ? -7.943 15.698 7.228 1.00 77.81 94 ARG A N 1
ATOM 763 C CA . ARG A 1 94 ? -6.939 15.618 6.150 1.00 77.81 94 ARG A CA 1
ATOM 764 C C . ARG A 1 94 ? -6.924 16.855 5.247 1.00 77.81 94 ARG A C 1
ATOM 766 O O . ARG A 1 94 ? -5.854 17.289 4.830 1.00 77.81 94 ARG A O 1
ATOM 773 N N . GLN A 1 95 ? -8.087 17.430 4.931 1.00 77.44 95 GLN A N 1
ATOM 774 C CA . GLN A 1 95 ? -8.151 18.668 4.144 1.00 77.44 95 GLN A CA 1
ATOM 775 C C . GLN A 1 95 ? -7.592 19.872 4.910 1.00 77.44 95 GLN A C 1
ATOM 777 O O . GLN A 1 95 ? -6.884 20.685 4.319 1.00 77.44 95 GLN A O 1
ATOM 782 N N . LYS A 1 96 ? -7.879 19.977 6.214 1.00 77.44 96 LYS A N 1
ATOM 783 C CA . LYS A 1 96 ? -7.350 21.046 7.074 1.00 77.44 96 LYS A CA 1
ATOM 784 C C . LYS A 1 96 ? -5.831 20.953 7.221 1.00 77.44 96 LYS A C 1
ATOM 786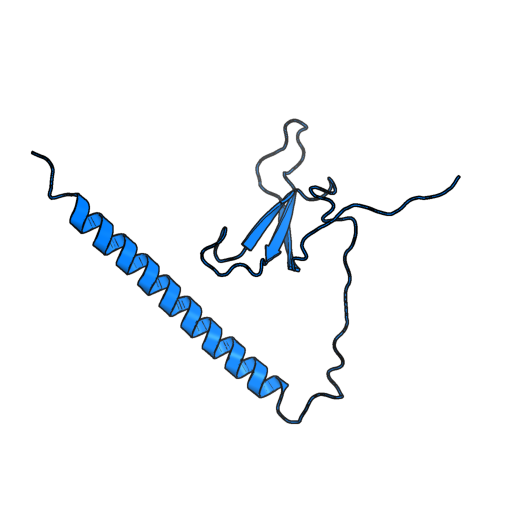 O O . LYS A 1 96 ? -5.151 21.935 6.939 1.00 77.44 96 LYS A O 1
ATOM 791 N N . ASP A 1 97 ? -5.304 19.770 7.531 1.00 73.50 97 ASP A N 1
ATOM 792 C CA . ASP A 1 97 ? -3.859 19.533 7.651 1.00 73.50 97 ASP A CA 1
ATOM 793 C C . ASP A 1 97 ? -3.127 19.842 6.332 1.00 73.50 97 ASP A C 1
ATOM 795 O O . ASP A 1 97 ? -2.049 20.441 6.320 1.00 73.50 97 ASP A O 1
ATOM 799 N N . GLY A 1 98 ? -3.733 19.485 5.193 1.00 66.12 98 GLY A N 1
ATOM 800 C CA . GLY A 1 98 ? -3.214 19.807 3.862 1.00 66.12 98 GLY A CA 1
ATOM 801 C C . GLY A 1 98 ? -3.166 21.312 3.561 1.00 66.12 98 GLY A C 1
ATOM 802 O O . GLY A 1 98 ? -2.231 21.779 2.909 1.00 66.12 98 GLY A O 1
ATOM 803 N N . LEU A 1 99 ? -4.142 22.085 4.047 1.00 61.03 99 LEU A N 1
ATOM 804 C CA . LEU A 1 99 ? -4.156 23.547 3.928 1.00 61.03 99 LEU A CA 1
ATOM 805 C C . LEU A 1 99 ? -3.103 24.191 4.845 1.00 61.03 99 LEU A C 1
ATOM 807 O O . LEU A 1 99 ? -2.319 25.020 4.384 1.00 61.03 99 LEU A O 1
ATOM 811 N N . GLU A 1 100 ? -3.002 23.755 6.102 1.00 60.84 100 GLU A N 1
ATOM 812 C CA . GLU A 1 100 ? -2.028 24.286 7.068 1.00 60.84 100 GLU A CA 1
ATOM 813 C C . GLU A 1 100 ? -0.572 23.986 6.672 1.00 60.84 100 GLU A C 1
ATOM 815 O O . GLU A 1 100 ? 0.312 24.846 6.781 1.00 60.84 100 GLU A O 1
ATOM 820 N N . THR A 1 101 ? -0.293 22.793 6.139 1.00 60.38 101 THR A N 1
ATOM 821 C CA . THR A 1 101 ? 1.041 22.446 5.612 1.00 60.38 101 THR A CA 1
ATOM 822 C C . THR A 1 101 ? 1.409 23.249 4.361 1.00 60.38 101 THR A C 1
ATOM 824 O O . THR A 1 101 ? 2.584 23.563 4.148 1.00 60.38 101 THR A O 1
ATOM 827 N N . GLN A 1 102 ? 0.438 23.635 3.527 1.00 58.72 102 GLN A N 1
ATOM 828 C CA . GLN A 1 102 ? 0.686 24.530 2.392 1.00 58.72 102 GLN A CA 1
ATOM 829 C C . GLN A 1 102 ? 0.909 25.980 2.837 1.00 58.72 102 GLN A C 1
ATOM 831 O O . GLN A 1 102 ? 1.824 26.638 2.328 1.00 58.72 102 GLN A O 1
ATOM 836 N N . ASP A 1 103 ? 0.131 26.470 3.800 1.00 57.69 103 ASP A N 1
ATOM 837 C CA . ASP A 1 103 ? 0.258 27.830 4.325 1.00 57.69 103 ASP A CA 1
ATOM 838 C C . ASP A 1 103 ? 1.563 28.034 5.103 1.00 57.69 103 ASP A C 1
ATOM 840 O O . ASP A 1 103 ? 2.260 29.030 4.887 1.00 57.69 103 ASP A O 1
ATOM 844 N N . SER A 1 104 ? 1.981 27.059 5.911 1.00 57.84 104 SER A N 1
ATOM 845 C CA . SER A 1 104 ? 3.286 27.078 6.590 1.00 57.84 104 SER A CA 1
ATOM 846 C C . SER A 1 104 ? 4.463 27.055 5.602 1.00 57.84 104 SER A C 1
ATOM 848 O O . SER A 1 104 ? 5.412 27.835 5.750 1.00 57.84 104 SER A O 1
ATOM 850 N N . LYS A 1 105 ? 4.388 26.263 4.519 1.00 60.50 105 LYS A N 1
ATOM 851 C CA . LYS A 1 105 ? 5.384 26.291 3.425 1.00 60.50 105 LYS A CA 1
ATOM 852 C C . LYS A 1 105 ? 5.418 27.646 2.700 1.00 60.50 105 LYS A C 1
ATOM 854 O O . LYS A 1 105 ? 6.505 28.145 2.391 1.00 60.50 105 LYS A O 1
ATOM 859 N N . ARG A 1 106 ? 4.263 28.284 2.463 1.00 55.19 106 ARG A N 1
ATOM 860 C CA . ARG A 1 106 ? 4.168 29.625 1.845 1.00 55.19 106 ARG A CA 1
ATOM 861 C C . ARG A 1 106 ? 4.734 30.729 2.740 1.00 55.19 106 ARG A C 1
ATOM 863 O O . ARG A 1 106 ? 5.453 31.602 2.247 1.00 55.19 106 ARG A O 1
ATOM 870 N N . GLN A 1 107 ? 4.456 30.690 4.042 1.00 57.12 107 GLN A N 1
ATOM 871 C CA . GLN A 1 107 ? 4.988 31.658 5.006 1.00 57.12 107 GLN A CA 1
ATOM 872 C C . GLN A 1 107 ? 6.506 31.497 5.199 1.00 57.12 107 GLN A C 1
ATOM 874 O O . GLN A 1 107 ? 7.234 32.492 5.185 1.00 57.12 107 GLN A O 1
ATOM 879 N N . GLY A 1 108 ? 7.016 30.260 5.242 1.00 56.16 108 GLY A N 1
ATOM 880 C CA . GLY A 1 108 ? 8.457 29.980 5.299 1.00 56.16 108 GLY A CA 1
ATOM 881 C C . GLY A 1 108 ? 9.239 30.447 4.060 1.00 56.16 108 GLY A C 1
ATOM 882 O O . GLY A 1 108 ? 10.371 30.920 4.182 1.00 56.16 108 GLY A O 1
ATOM 883 N N . MET A 1 109 ? 8.638 30.397 2.862 1.00 54.72 109 MET A N 1
ATOM 884 C CA . MET A 1 109 ? 9.241 30.954 1.638 1.00 54.72 109 MET A CA 1
ATOM 885 C C . MET A 1 109 ? 9.304 32.487 1.632 1.00 54.72 109 MET A C 1
ATOM 887 O O . MET A 1 109 ? 10.244 33.050 1.064 1.00 54.72 109 MET A O 1
ATOM 891 N N . ARG A 1 110 ? 8.346 33.179 2.266 1.00 54.34 110 ARG A N 1
ATOM 892 C CA . ARG A 1 110 ? 8.382 34.646 2.399 1.00 54.34 110 ARG A CA 1
ATOM 893 C C . ARG A 1 110 ? 9.514 35.118 3.319 1.00 54.34 110 ARG A C 1
ATOM 895 O O . ARG A 1 110 ? 10.133 36.133 3.017 1.00 54.34 110 ARG A O 1
ATOM 902 N N . GLY A 1 111 ? 9.846 34.361 4.367 1.00 50.97 111 GLY A N 1
ATOM 903 C CA . GLY A 1 111 ? 10.933 34.696 5.300 1.00 50.97 111 GLY A CA 1
ATOM 904 C C . GLY A 1 111 ? 12.352 34.570 4.724 1.00 50.97 111 GLY A C 1
ATOM 905 O O . GLY A 1 111 ? 13.257 35.267 5.170 1.00 50.97 111 GLY A O 1
ATOM 906 N N . LYS A 1 112 ? 12.567 33.734 3.696 1.00 54.69 112 LYS A N 1
ATOM 907 C CA . LYS A 1 112 ? 13.904 33.503 3.105 1.00 54.69 112 LYS A CA 1
ATOM 908 C C . LYS A 1 112 ? 14.315 34.492 2.004 1.00 54.69 112 LYS A C 1
ATOM 910 O O . LYS A 1 112 ? 15.448 34.429 1.543 1.00 54.69 112 LYS A O 1
ATOM 915 N N . ARG A 1 113 ? 13.443 35.419 1.582 1.00 49.72 113 ARG A N 1
ATOM 916 C CA . ARG A 1 113 ? 13.767 36.437 0.555 1.00 49.72 113 ARG A CA 1
ATOM 917 C C . ARG A 1 113 ? 14.319 37.760 1.114 1.00 49.72 113 ARG A C 1
ATOM 919 O O . ARG A 1 113 ? 14.558 38.674 0.334 1.00 49.72 113 ARG A O 1
ATOM 926 N N . ALA A 1 114 ? 14.543 37.871 2.426 1.00 50.16 114 ALA A N 1
ATOM 927 C CA . ALA A 1 114 ? 14.938 39.125 3.085 1.00 50.16 114 ALA A CA 1
ATOM 928 C C . ALA A 1 114 ? 16.366 39.138 3.681 1.00 50.16 114 ALA A C 1
ATOM 930 O O . ALA A 1 114 ? 16.696 40.044 4.438 1.00 50.16 114 ALA A O 1
ATOM 931 N N . GLY A 1 115 ? 17.222 38.165 3.348 1.00 48.03 115 GLY A N 1
ATOM 932 C CA . GLY A 1 115 ? 18.581 38.048 3.900 1.00 48.03 115 GLY A CA 1
ATOM 933 C C . GLY A 1 115 ? 19.634 37.787 2.829 1.00 48.03 115 GLY A C 1
ATOM 934 O O . GLY A 1 115 ? 20.280 36.747 2.849 1.00 48.03 115 GLY A O 1
ATOM 935 N N . GLY A 1 116 ? 19.751 38.695 1.862 1.00 44.34 116 GLY A N 1
ATOM 936 C CA . GLY A 1 116 ? 20.786 38.665 0.830 1.00 44.34 116 GLY A CA 1
ATOM 937 C C . GLY A 1 116 ? 21.343 40.064 0.597 1.00 44.34 116 GLY A C 1
ATOM 938 O O . GLY A 1 116 ? 20.857 40.784 -0.275 1.00 44.34 116 GLY A O 1
ATOM 939 N N . ARG A 1 117 ? 22.326 40.442 1.413 1.00 39.59 117 ARG A N 1
ATOM 940 C CA . ARG A 1 117 ? 23.389 41.399 1.097 1.00 39.59 117 ARG A CA 1
ATOM 941 C C . ARG A 1 117 ? 24.678 40.853 1.679 1.00 39.59 117 ARG A C 1
ATOM 943 O O . ARG A 1 117 ? 24.601 40.340 2.816 1.00 39.59 117 ARG A O 1
#

InterPro domains:
  IPR000668 Peptidase C1A, papain C-terminal [PF00112] (9-62)
  IPR013128 Peptidase C1A [PTHR12411] (10-56)
  IPR038765 Papain-like cysteine peptidase superfamily [SSF54001] (7-66)

Foldseek 3Di:
DDDDLDDDDDDDWDFDAWDWDPDADPVRHTFIWTKIAADPALPPDNGRIDTDGPPPCPRVPVSDDDDDDDDPPPDDPCPVVVVVVVVVVVVVVVVVVVVVVVVVVVVVVVVVVPDDD

Organism: NCBI:txid89044

pLDDT: mean 85.43, std 15.29, range [39.59, 98.25]

Sequence (117 aa):
PKINVWRYTTHSILAVGYGEEPTLHPGGEPVKYWIVRNSWGQEWGEQGYAKMRRGFNDAALESTAPWVEPDLDRLPQGFLERARQYSEEQAVLRQKDGLETQDSKRQGMRGKRAGGR

Radius of gyration: 21.21 Å; chains: 1; bounding box: 49×72×43 Å

Secondary structure (DSSP, 8-state):
-------------EEEEEEEEEEEPTTS-EEEEEEEE-SS-TTSTBTTEEEEETTTTGGGTTT---------TTSPTTHHHHHHHHHHHHHHHHHHHHHHHHHHHHHHHHHTTS---